Protein AF-A0A1Y5F0R2-F1 (afdb_monomer)

Foldseek 3Di:
DDDDDDDDDDDDPPFDKDKDKDAWDWDKDWDDDPQKTKIKTKTKIWIWIFTQAADPPVCAPVDDPPQAGGGGDTQWGKMKMKIKMKMGGVQKIKIWIKIKMATPNLCPDDDDPVVSCVPGIDMDTDDIDMDGDDDPPPPPD

Secondary structure (DSSP, 8-state):
-PPPPPP----------EEEEPPP-EEEEEEEETTEEEEEEEEEEEEEEE-SS---GGGTTTSS-SS--STT-EEEEEEEEEEEEEEEETTEEEEEEEEEEEEHHHHTS---HHHHHHHHEEEEEEEEEEEE--S------

pLDDT: mean 75.72, std 18.12, range [36.06, 97.81]

Solvent-accessible surface area (backbone atoms only — not comparable to full-atom values): 8394 Å² total; per-residue (Å²): 140,84,85,82,83,82,90,80,79,91,72,89,79,74,82,63,68,54,74,56,68,57,86,49,64,77,47,72,49,75,51,76,58,89,65,38,38,35,37,41,40,34,40,43,38,50,40,44,32,33,34,73,52,61,55,65,74,93,52,66,76,77,66,97,62,82,85,58,55,48,51,62,36,70,68,39,39,30,43,37,39,40,40,38,42,38,41,34,48,78,58,31,38,37,40,41,29,38,40,37,40,41,20,61,51,42,62,77,44,98,52,61,74,81,54,30,46,72,60,16,43,49,78,45,78,79,46,79,49,75,51,71,68,88,76,84,87,76,76,82,124

Nearest PDB structures (foldseek):
  6z91-assembly2_B  TM=3.694E-01  e=8.919E+00  Pseudomonas aeruginosa PAO1

Sequence (141 aa):
MKKPFIKSGVGAALGTALLLSQAGTAQAFSFHHGDIRGSLDTDITYAIAARTEDADHDKMGAHGNRISKDAGDIFSNAIRGSSTLSVEYGDYGMLARGNYFYDHVYDNKDLADQAHDKLARDFSLTDLMVYGYFGDNDQVN

Structure (mmCIF, N/CA/C/O backbone):
data_AF-A0A1Y5F0R2-F1
#
_entry.id   AF-A0A1Y5F0R2-F1
#
loop_
_atom_site.group_PDB
_atom_site.id
_atom_site.type_symbol
_atom_site.label_atom_id
_atom_site.label_alt_id
_atom_site.label_comp_id
_atom_site.label_asym_id
_atom_site.label_entity_id
_atom_site.label_seq_id
_atom_site.pdbx_PDB_ins_code
_atom_site.Cartn_x
_atom_site.Cartn_y
_atom_site.Cartn_z
_atom_site.occupancy
_atom_site.B_iso_or_equiv
_atom_site.auth_seq_id
_atom_site.auth_comp_id
_atom_site.auth_asym_id
_atom_site.auth_atom_id
_atom_site.pdbx_PDB_model_num
ATOM 1 N N . MET A 1 1 ? 31.738 18.132 -40.487 1.00 36.06 1 MET A N 1
ATOM 2 C CA . MET A 1 1 ? 32.470 18.101 -39.200 1.00 36.06 1 MET A CA 1
ATOM 3 C C . MET A 1 1 ? 31.766 17.115 -38.276 1.00 36.06 1 MET A C 1
ATOM 5 O O . MET A 1 1 ? 30.656 17.400 -37.853 1.00 36.06 1 MET A O 1
ATOM 9 N N . LYS A 1 2 ? 32.346 15.932 -38.039 1.00 40.88 2 LYS A N 1
ATOM 10 C CA . LYS A 1 2 ? 31.831 14.932 -37.088 1.00 40.88 2 LYS A CA 1
ATOM 11 C C . LYS A 1 2 ? 32.713 15.006 -35.839 1.00 40.88 2 LYS A C 1
ATOM 13 O O . LYS A 1 2 ? 33.919 14.819 -35.962 1.00 40.88 2 LYS A O 1
ATOM 18 N N . LYS A 1 3 ? 32.152 15.356 -34.679 1.00 41.94 3 LYS A N 1
ATOM 19 C CA . LYS A 1 3 ? 32.888 15.330 -33.404 1.00 41.94 3 LYS A CA 1
ATOM 20 C C . LYS A 1 3 ? 32.844 13.901 -32.839 1.00 41.94 3 LYS A C 1
ATOM 22 O O . LYS A 1 3 ? 31.744 13.356 -32.770 1.00 41.94 3 LYS A O 1
ATOM 27 N N . PRO A 1 4 ? 33.973 13.294 -32.436 1.00 41.88 4 PRO A N 1
ATOM 28 C CA . PRO A 1 4 ? 33.958 12.054 -31.675 1.00 41.88 4 PRO A CA 1
ATOM 29 C C . PRO A 1 4 ? 33.792 12.401 -30.189 1.00 41.88 4 PRO A C 1
ATOM 31 O O . PRO A 1 4 ? 34.561 13.196 -29.650 1.00 41.88 4 PRO A O 1
ATOM 34 N N . PHE A 1 5 ? 32.781 11.841 -29.525 1.00 46.66 5 PHE A N 1
ATOM 35 C CA . PHE A 1 5 ? 32.705 11.889 -28.065 1.00 46.66 5 PHE A CA 1
ATOM 36 C C . PHE A 1 5 ? 33.601 10.791 -27.483 1.00 46.66 5 PHE A C 1
ATOM 38 O O . PHE A 1 5 ? 33.555 9.632 -27.893 1.00 46.66 5 PHE A O 1
ATOM 45 N N . ILE A 1 6 ? 34.479 11.214 -26.580 1.00 45.19 6 ILE A N 1
ATOM 46 C CA . ILE A 1 6 ? 35.544 10.437 -25.949 1.00 45.19 6 ILE A CA 1
ATOM 47 C C . ILE A 1 6 ? 34.927 9.472 -24.926 1.00 45.19 6 ILE A C 1
ATOM 49 O O . ILE A 1 6 ? 34.217 9.906 -24.023 1.00 45.19 6 ILE A O 1
ATOM 53 N N . LYS A 1 7 ? 35.225 8.172 -25.051 1.00 51.62 7 LYS A N 1
ATOM 54 C CA . LYS A 1 7 ? 34.968 7.158 -24.016 1.00 51.62 7 LYS A CA 1
ATOM 55 C C . LYS A 1 7 ? 36.007 7.290 -22.895 1.00 51.62 7 LYS A C 1
ATOM 57 O O . LYS A 1 7 ? 37.202 7.163 -23.139 1.00 51.62 7 LYS A O 1
ATOM 62 N N . SER A 1 8 ? 35.529 7.485 -21.674 1.00 38.09 8 SER A N 1
ATOM 63 C CA . SER A 1 8 ? 36.232 7.321 -20.395 1.00 38.09 8 SER A CA 1
ATOM 64 C C . SER A 1 8 ? 35.126 6.911 -19.422 1.00 38.09 8 SER A C 1
ATOM 66 O O . SER A 1 8 ? 34.135 7.620 -19.335 1.00 38.09 8 SER A O 1
ATOM 68 N N . GLY A 1 9 ? 35.105 5.749 -18.783 1.00 38.72 9 GLY A N 1
ATOM 69 C CA . GLY A 1 9 ? 36.173 5.095 -18.044 1.00 38.72 9 GLY A CA 1
ATOM 70 C C . GLY A 1 9 ? 35.622 4.892 -16.628 1.00 38.72 9 GLY A C 1
ATOM 71 O O . GLY A 1 9 ? 35.393 5.872 -15.938 1.00 38.72 9 GLY A O 1
ATOM 72 N N . VAL A 1 10 ? 35.354 3.632 -16.266 1.00 45.53 10 VAL A N 1
ATOM 73 C CA . VAL A 1 10 ? 35.139 3.091 -14.908 1.00 45.53 10 VAL A CA 1
ATOM 74 C C . VAL A 1 10 ? 34.289 3.956 -13.960 1.00 45.53 10 VAL A C 1
ATOM 76 O O . VAL A 1 10 ? 34.793 4.811 -13.240 1.00 45.53 10 VAL A O 1
ATOM 79 N N . GLY A 1 11 ? 32.999 3.638 -13.871 1.00 37.59 11 GLY A N 1
ATOM 80 C CA . GLY A 1 11 ? 32.119 4.102 -12.802 1.00 37.59 11 GLY A CA 1
ATOM 81 C C . GLY A 1 11 ? 31.063 3.040 -12.539 1.00 37.59 11 GLY A C 1
ATOM 82 O O . GLY A 1 11 ? 30.447 2.543 -13.476 1.00 37.59 11 GLY A O 1
ATOM 83 N N . ALA A 1 12 ? 30.897 2.637 -11.284 1.00 46.56 12 ALA A N 1
ATOM 84 C CA . ALA A 1 12 ? 29.823 1.746 -10.872 1.00 46.56 12 ALA A CA 1
ATOM 85 C C . ALA A 1 12 ? 28.472 2.403 -11.207 1.00 46.56 12 ALA A C 1
ATOM 87 O O . ALA A 1 12 ? 28.058 3.339 -10.526 1.00 46.56 12 ALA A O 1
ATOM 88 N N . ALA A 1 13 ? 27.811 1.948 -12.272 1.00 42.56 13 ALA A N 1
ATOM 89 C CA . ALA A 1 13 ? 26.509 2.459 -12.678 1.00 42.56 13 ALA A CA 1
ATOM 90 C C . ALA A 1 13 ? 25.427 1.876 -11.759 1.00 42.56 13 ALA A C 1
ATOM 92 O O . ALA A 1 13 ? 24.803 0.851 -12.039 1.00 42.56 13 ALA A O 1
ATOM 93 N N . LEU A 1 14 ? 25.240 2.518 -10.607 1.00 47.22 14 LEU A N 1
ATOM 94 C CA . LEU A 1 14 ? 23.956 2.494 -9.925 1.00 47.22 14 LEU A CA 1
ATOM 95 C C . LEU A 1 14 ? 23.008 3.299 -10.813 1.00 47.22 14 LEU A C 1
ATOM 97 O O . LEU A 1 14 ? 22.998 4.522 -10.732 1.00 47.22 14 LEU A O 1
ATOM 101 N N . GLY A 1 15 ? 22.272 2.621 -11.694 1.00 49.50 15 GLY A N 1
ATOM 102 C CA . GLY A 1 15 ? 21.277 3.264 -12.546 1.00 49.50 15 GLY A CA 1
ATOM 103 C C . GLY A 1 15 ? 20.235 3.968 -11.681 1.00 49.50 15 GLY A C 1
ATOM 104 O O . GLY A 1 15 ? 19.329 3.333 -11.142 1.00 49.50 15 GLY A O 1
ATOM 105 N N . THR A 1 16 ? 20.387 5.276 -11.500 1.00 50.88 16 THR A N 1
ATOM 106 C CA . THR A 1 16 ? 19.490 6.095 -10.689 1.00 50.88 16 THR A CA 1
ATOM 107 C C . THR A 1 16 ? 18.237 6.391 -11.504 1.00 50.88 16 THR A C 1
ATOM 109 O O . THR A 1 16 ? 18.275 7.129 -12.490 1.00 50.88 16 THR A O 1
ATOM 112 N N . ALA A 1 17 ? 17.116 5.786 -11.114 1.00 52.06 17 ALA A N 1
ATOM 113 C CA . ALA A 1 17 ? 15.811 6.064 -11.699 1.00 52.06 17 ALA A CA 1
ATOM 114 C C . ALA A 1 17 ? 15.273 7.415 -11.203 1.00 52.06 17 ALA A C 1
ATOM 116 O O . ALA A 1 17 ? 15.326 7.703 -10.006 1.00 52.06 17 ALA A O 1
ATOM 117 N N . LEU A 1 18 ? 14.721 8.223 -12.111 1.00 50.97 18 LEU A N 1
ATOM 118 C CA . LEU A 1 18 ? 13.941 9.404 -11.747 1.00 50.97 18 LEU A CA 1
ATOM 119 C C . LEU A 1 18 ? 12.480 8.984 -11.538 1.00 50.97 18 LEU A C 1
ATOM 121 O O . LEU A 1 18 ? 11.813 8.558 -12.481 1.00 50.97 18 LEU A O 1
ATOM 125 N N . LEU A 1 19 ? 11.994 9.098 -10.300 1.00 55.47 19 LEU A N 1
ATOM 126 C CA . LEU A 1 19 ? 10.586 8.903 -9.956 1.00 55.47 19 LEU A CA 1
ATOM 127 C C . LEU A 1 19 ? 9.878 10.259 -9.975 1.00 55.47 19 LEU A C 1
ATOM 129 O O . LEU A 1 19 ? 10.173 11.126 -9.154 1.00 55.47 19 LEU A O 1
ATOM 133 N N . LEU A 1 20 ? 8.932 10.435 -1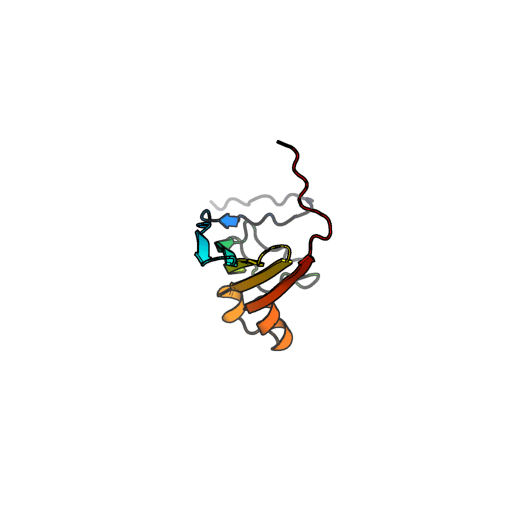0.896 1.00 52.97 20 LEU A N 1
ATOM 134 C CA . LEU A 1 20 ? 7.987 11.550 -10.863 1.00 52.97 20 LEU A CA 1
ATOM 135 C C . LEU A 1 20 ? 6.739 11.067 -10.118 1.00 52.97 20 LEU A C 1
ATOM 137 O O . LEU A 1 20 ? 5.884 10.397 -10.699 1.00 52.97 20 LEU A O 1
ATOM 141 N N . SER A 1 21 ? 6.663 11.353 -8.816 1.00 53.72 21 SER A N 1
ATOM 142 C CA . SER A 1 21 ? 5.468 11.102 -8.009 1.00 53.72 21 SER A CA 1
ATOM 143 C C . SER A 1 21 ? 4.608 12.363 -7.934 1.00 53.72 21 SER A C 1
ATOM 145 O O . SER A 1 21 ? 5.074 13.442 -7.574 1.00 53.72 21 SER A O 1
ATOM 147 N N . GLN A 1 22 ? 3.324 12.223 -8.257 1.00 51.50 22 GLN A N 1
ATOM 148 C CA . GLN A 1 22 ? 2.315 13.200 -7.854 1.00 51.50 22 GLN A CA 1
ATOM 149 C C . GLN A 1 22 ? 1.947 12.869 -6.400 1.00 51.50 22 GLN A C 1
ATOM 151 O O . GLN A 1 22 ? 1.713 11.699 -6.090 1.00 51.50 22 GLN A O 1
ATOM 156 N N . ALA A 1 23 ? 1.944 13.859 -5.503 1.00 52.84 23 ALA A N 1
ATOM 157 C CA . ALA A 1 23 ? 1.567 13.655 -4.103 1.00 52.84 23 ALA A CA 1
ATOM 158 C C . ALA A 1 23 ? 0.175 13.002 -4.025 1.00 52.84 23 ALA A C 1
ATOM 160 O O . ALA A 1 23 ? -0.787 13.526 -4.589 1.00 52.84 23 ALA A O 1
ATOM 161 N N . GLY A 1 24 ? 0.088 11.837 -3.379 1.00 54.06 24 GLY A N 1
ATOM 162 C CA . GLY A 1 24 ? -1.166 11.109 -3.216 1.00 54.06 24 GLY A CA 1
ATOM 163 C C . GLY A 1 24 ? -2.146 11.872 -2.330 1.00 54.06 24 GLY A C 1
ATOM 164 O O . GLY A 1 24 ? -1.751 12.538 -1.373 1.00 54.06 24 GLY A O 1
ATOM 165 N N . THR A 1 25 ? -3.436 11.786 -2.646 1.00 55.84 25 THR A N 1
ATOM 166 C CA . THR A 1 25 ? -4.493 12.258 -1.749 1.00 55.84 25 THR A CA 1
ATOM 167 C C . THR A 1 25 ? -4.695 11.214 -0.657 1.00 55.84 25 THR A C 1
ATOM 169 O O . THR A 1 25 ? -5.232 10.145 -0.943 1.00 55.84 25 THR A O 1
ATOM 172 N N . ALA A 1 26 ? -4.299 11.515 0.579 1.00 63.12 26 ALA A N 1
ATOM 173 C CA . ALA A 1 26 ? -4.763 10.758 1.737 1.00 63.12 26 ALA A CA 1
ATOM 174 C C . ALA A 1 26 ? -6.253 11.085 1.945 1.00 63.12 26 ALA A C 1
ATOM 176 O O . ALA A 1 26 ? -6.624 12.254 2.104 1.00 63.12 26 ALA A O 1
ATOM 177 N N . GLN A 1 27 ? -7.127 10.085 1.852 1.00 67.75 27 GLN A N 1
ATOM 178 C CA . GLN A 1 27 ? -8.552 10.215 2.164 1.00 67.75 27 GLN A CA 1
ATOM 179 C C . GLN A 1 27 ? -8.851 9.353 3.384 1.00 67.75 27 GLN A C 1
ATOM 181 O O . GLN A 1 27 ? -8.713 8.132 3.333 1.00 67.75 27 GLN A O 1
ATOM 186 N N . ALA A 1 28 ? -9.254 10.004 4.470 1.00 77.81 28 ALA A N 1
ATOM 187 C CA . ALA A 1 28 ? -9.678 9.349 5.696 1.00 77.81 28 ALA A CA 1
ATOM 188 C C . ALA A 1 28 ? -11.192 9.515 5.843 1.00 77.81 28 ALA A C 1
ATOM 190 O O . ALA A 1 28 ? -11.705 10.636 5.868 1.00 77.81 28 ALA A O 1
ATOM 191 N N . PHE A 1 29 ? -11.909 8.401 5.922 1.00 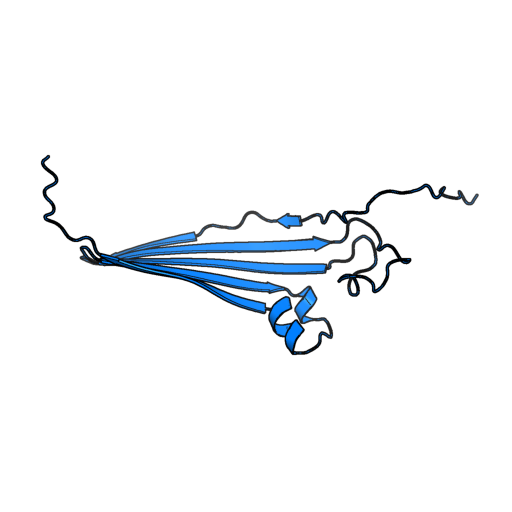85.75 29 PHE A N 1
ATOM 192 C CA . PHE A 1 29 ? -13.330 8.375 6.243 1.00 85.75 29 PHE A CA 1
ATOM 193 C C . PHE A 1 29 ? -13.501 7.855 7.665 1.00 85.75 29 PHE A C 1
ATOM 195 O O . PHE A 1 29 ? -13.166 6.706 7.935 1.00 85.75 29 PHE A O 1
ATOM 202 N N . SER A 1 30 ? -14.028 8.679 8.567 1.00 88.31 30 SER A N 1
ATOM 203 C CA . SER A 1 30 ? -14.374 8.266 9.926 1.00 88.31 30 SER A CA 1
ATOM 204 C C . SER A 1 30 ? -15.880 8.083 10.073 1.00 88.31 30 SER A C 1
ATOM 206 O O . SER A 1 30 ? -16.679 8.851 9.532 1.00 88.31 30 SER A O 1
ATOM 208 N N . PHE A 1 31 ? -16.282 7.058 10.820 1.00 90.19 31 PHE A N 1
ATOM 209 C CA . PHE A 1 31 ? -17.681 6.811 11.144 1.00 90.19 31 PHE A CA 1
ATOM 210 C C . PHE A 1 31 ? -17.849 6.478 12.621 1.00 90.19 31 PHE A C 1
ATOM 212 O O . PHE A 1 31 ? -17.011 5.832 13.248 1.00 90.19 31 PHE A O 1
ATOM 219 N N . HIS A 1 32 ? -18.971 6.936 13.166 1.00 91.00 32 HIS A N 1
ATOM 220 C CA . HIS A 1 32 ? -19.344 6.735 14.557 1.00 91.00 32 HIS A CA 1
ATOM 221 C C . HIS A 1 32 ? -20.829 6.382 14.612 1.00 91.00 32 HIS A C 1
ATOM 223 O O . HIS A 1 32 ? -21.672 7.162 14.164 1.00 91.00 32 HIS A O 1
ATOM 229 N N . HIS A 1 33 ? -21.150 5.203 15.139 1.00 86.69 33 HIS A N 1
ATOM 230 C CA . HIS A 1 33 ? -22.525 4.752 15.324 1.00 86.69 33 HIS A CA 1
ATOM 231 C C . HIS A 1 33 ? -22.663 4.013 16.657 1.00 86.69 33 HIS A C 1
ATOM 233 O O . HIS A 1 33 ? -22.257 2.858 16.783 1.00 86.69 33 HIS A O 1
ATOM 239 N N . GLY A 1 34 ? -23.241 4.693 17.652 1.00 87.94 34 GLY A N 1
ATOM 240 C CA . GLY A 1 34 ? -23.316 4.182 19.020 1.00 87.94 34 GLY A CA 1
ATOM 241 C C . GLY A 1 34 ? -21.917 3.927 19.577 1.00 87.94 34 GLY A C 1
ATOM 242 O O . GLY A 1 34 ? -21.079 4.829 19.586 1.00 87.94 34 GLY A O 1
ATOM 243 N N . ASP A 1 35 ? -21.669 2.683 19.973 1.00 88.50 35 ASP A N 1
ATOM 244 C CA . ASP A 1 35 ? -20.391 2.243 20.537 1.00 88.50 35 ASP A CA 1
ATOM 245 C C . ASP A 1 35 ? -19.359 1.847 19.471 1.00 88.50 35 ASP A C 1
ATOM 247 O O . ASP A 1 35 ? -18.204 1.592 19.805 1.00 88.50 35 ASP A O 1
ATOM 251 N N . ILE A 1 36 ? -19.755 1.808 18.192 1.00 91.44 36 ILE A N 1
ATOM 252 C CA . ILE A 1 36 ? -18.851 1.504 17.082 1.00 91.44 36 ILE A CA 1
ATOM 253 C C . ILE A 1 36 ? -18.196 2.794 16.597 1.00 91.44 36 ILE A C 1
ATOM 255 O O . ILE A 1 36 ? -18.874 3.748 16.194 1.00 91.44 36 ILE A O 1
ATOM 259 N N . ARG A 1 37 ? -16.866 2.796 16.573 1.00 94.19 37 ARG A N 1
ATOM 260 C CA . ARG A 1 37 ? -16.039 3.826 15.940 1.00 94.19 37 ARG A CA 1
ATOM 261 C C . ARG A 1 37 ? -15.165 3.163 14.894 1.00 94.19 37 ARG A C 1
ATOM 263 O O . ARG A 1 37 ? -14.737 2.034 15.084 1.00 94.19 37 ARG A O 1
ATOM 270 N N . GLY A 1 38 ? -14.885 3.839 13.795 1.00 94.19 38 GLY A N 1
ATOM 271 C CA . GLY A 1 38 ? -13.939 3.303 12.831 1.00 94.19 38 GLY A CA 1
ATOM 272 C C . GLY A 1 38 ? -13.419 4.346 11.871 1.00 94.19 38 GLY A C 1
ATOM 273 O O . GLY A 1 38 ? -14.005 5.421 11.711 1.00 94.19 38 GLY A O 1
ATOM 274 N N . SER A 1 39 ? -12.311 4.002 11.228 1.00 95.06 39 SER A N 1
ATOM 275 C CA . SER A 1 39 ? -11.718 4.783 10.153 1.00 95.06 39 SER A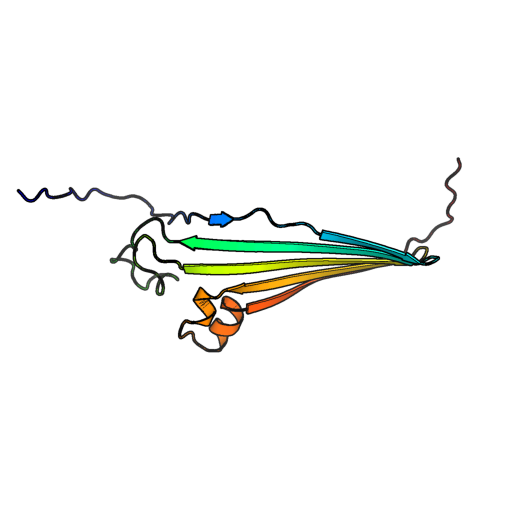 CA 1
ATOM 276 C C . SER A 1 39 ? -11.359 3.892 8.972 1.00 95.06 39 SER A C 1
ATOM 278 O O . SER A 1 39 ? -10.942 2.746 9.136 1.00 95.06 39 SER A O 1
ATOM 280 N N . LEU A 1 40 ? -11.528 4.430 7.770 1.00 94.12 40 LEU A N 1
ATOM 281 C CA . LEU A 1 40 ? -10.927 3.907 6.556 1.00 94.12 40 LEU A CA 1
ATOM 282 C C . LEU A 1 40 ? -9.978 4.968 6.015 1.00 94.12 40 LEU A C 1
ATOM 284 O O . L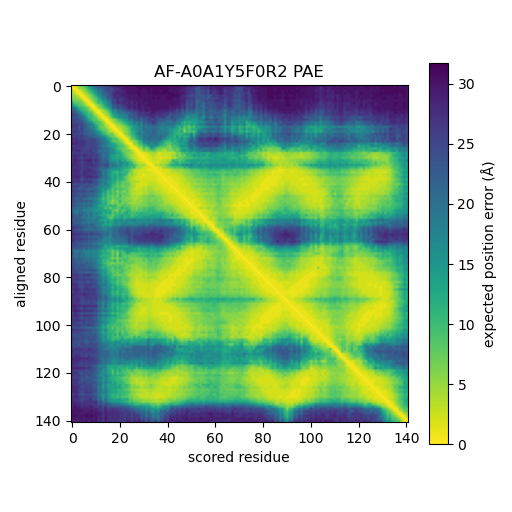EU A 1 40 ? -10.412 5.984 5.472 1.00 94.12 40 LEU A O 1
ATOM 288 N N . ASP A 1 41 ? -8.691 4.707 6.161 1.00 92.06 41 ASP A N 1
ATOM 289 C CA . ASP A 1 41 ? -7.609 5.555 5.686 1.00 92.06 41 ASP A CA 1
ATOM 290 C C . ASP A 1 41 ? -7.078 4.954 4.389 1.00 92.06 41 ASP A C 1
ATOM 292 O O . ASP A 1 41 ? -6.679 3.790 4.365 1.00 92.06 41 ASP A O 1
ATOM 296 N N . THR A 1 42 ? -7.134 5.702 3.289 1.00 92.12 42 THR A N 1
ATOM 297 C CA . THR A 1 42 ? -6.659 5.238 1.981 1.00 92.12 42 THR A CA 1
ATOM 298 C C . THR A 1 42 ? -5.708 6.239 1.349 1.00 92.12 42 THR A C 1
ATOM 300 O O . THR A 1 42 ? -6.024 7.422 1.217 1.00 92.12 42 THR A O 1
ATOM 303 N N . ASP A 1 43 ? -4.578 5.717 0.887 1.00 90.88 43 ASP A N 1
ATOM 304 C CA . ASP A 1 43 ? -3.558 6.431 0.135 1.00 90.88 43 ASP A CA 1
ATOM 305 C C . ASP A 1 43 ? -3.480 5.856 -1.275 1.00 90.88 43 ASP A C 1
ATOM 307 O O . ASP A 1 43 ? -3.337 4.646 -1.451 1.00 90.88 43 ASP A O 1
ATOM 311 N N . ILE A 1 44 ? -3.537 6.720 -2.289 1.00 89.75 44 ILE A N 1
ATOM 312 C CA . ILE A 1 44 ? -3.382 6.335 -3.697 1.00 89.75 44 ILE A CA 1
ATOM 313 C C . ILE A 1 44 ? -2.219 7.118 -4.289 1.00 89.75 44 ILE A C 1
ATOM 315 O O . ILE A 1 44 ? -2.158 8.341 -4.182 1.00 89.75 44 ILE A O 1
ATOM 319 N N . THR A 1 45 ? -1.302 6.410 -4.941 1.00 88.06 45 THR A N 1
ATOM 320 C CA . THR A 1 45 ? -0.122 6.981 -5.591 1.00 88.06 45 THR A CA 1
ATOM 321 C C . THR A 1 45 ? -0.087 6.563 -7.051 1.00 88.06 45 THR A C 1
ATOM 323 O O . THR A 1 45 ? -0.179 5.380 -7.365 1.00 88.06 45 THR A O 1
ATOM 326 N N . TYR A 1 46 ? 0.109 7.528 -7.943 1.00 88.31 46 TYR A N 1
ATOM 327 C CA . TYR A 1 46 ? 0.398 7.283 -9.352 1.00 88.31 46 TYR A CA 1
ATOM 328 C C . TYR A 1 46 ? 1.819 7.755 -9.658 1.00 88.31 46 TYR A C 1
ATOM 330 O O . TYR A 1 46 ? 2.185 8.886 -9.322 1.00 88.31 46 TYR A O 1
ATOM 338 N N . ALA A 1 47 ? 2.625 6.882 -10.261 1.00 86.12 47 ALA A N 1
ATOM 339 C CA . ALA A 1 47 ? 4.032 7.145 -10.528 1.00 86.12 47 ALA A CA 1
ATOM 340 C C . ALA A 1 47 ? 4.466 6.585 -11.885 1.00 86.12 47 ALA A C 1
ATOM 342 O O . ALA A 1 47 ? 4.125 5.460 -12.257 1.00 86.12 47 ALA A O 1
ATOM 343 N N . ILE A 1 48 ? 5.286 7.369 -12.582 1.00 86.75 48 ILE A N 1
ATOM 344 C CA . ILE A 1 48 ? 5.953 6.971 -13.822 1.00 86.75 48 ILE A CA 1
ATOM 345 C C . ILE A 1 48 ? 7.458 6.943 -13.556 1.00 86.75 48 ILE A C 1
ATOM 347 O O . ILE A 1 48 ? 8.004 7.877 -12.959 1.00 86.75 48 ILE A O 1
ATOM 351 N N . ALA A 1 49 ? 8.123 5.881 -14.010 1.00 86.19 49 ALA A N 1
ATOM 352 C CA . ALA A 1 49 ? 9.570 5.733 -13.923 1.00 86.19 49 ALA A CA 1
ATOM 353 C C . ALA A 1 49 ? 10.180 5.497 -15.310 1.00 86.19 49 ALA A C 1
ATOM 355 O O . ALA A 1 49 ? 9.743 4.619 -16.061 1.00 86.19 49 ALA A O 1
ATOM 356 N N . ALA A 1 50 ? 11.221 6.270 -15.618 1.00 86.06 50 ALA A N 1
ATOM 357 C CA . ALA A 1 50 ? 11.967 6.193 -16.869 1.00 86.06 50 ALA A CA 1
ATOM 358 C C . ALA A 1 50 ? 13.470 6.040 -16.608 1.00 86.06 50 ALA A C 1
ATOM 360 O O . ALA A 1 50 ? 13.979 6.444 -15.556 1.00 86.06 50 ALA A O 1
ATOM 361 N N . ARG A 1 51 ? 14.190 5.435 -17.557 1.00 83.62 51 ARG A N 1
ATOM 362 C CA . ARG A 1 51 ? 15.646 5.285 -17.458 1.00 83.62 51 ARG A CA 1
ATOM 363 C C . ARG A 1 51 ? 16.353 6.620 -17.678 1.00 83.62 51 ARG A C 1
ATOM 365 O O . ARG A 1 51 ? 16.058 7.329 -18.631 1.00 83.62 51 ARG A O 1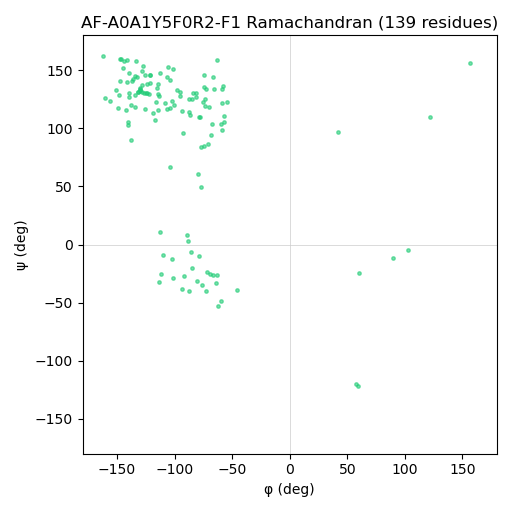
ATOM 372 N N . THR A 1 52 ? 17.320 6.937 -16.824 1.00 83.06 52 THR A N 1
ATOM 373 C CA . THR A 1 52 ? 18.129 8.166 -16.940 1.00 83.06 52 THR A CA 1
ATOM 374 C C . THR A 1 52 ? 19.324 7.990 -17.886 1.00 83.06 52 THR A C 1
ATOM 376 O O . THR A 1 52 ? 19.856 8.967 -18.402 1.00 83.06 52 THR A O 1
ATOM 379 N N . GLU A 1 53 ? 19.737 6.747 -18.133 1.00 80.62 53 GLU A N 1
ATOM 380 C CA . GLU A 1 53 ? 20.894 6.389 -18.954 1.00 80.62 53 GLU A CA 1
ATOM 381 C C . GLU A 1 53 ? 20.663 5.067 -19.696 1.00 80.62 53 GLU A C 1
ATOM 383 O O . GLU A 1 53 ? 19.831 4.246 -19.285 1.00 80.62 53 GLU A O 1
ATOM 388 N N . ASP A 1 54 ? 21.431 4.863 -20.768 1.00 81.50 54 ASP A N 1
ATOM 389 C CA . ASP A 1 54 ? 21.436 3.626 -21.544 1.00 81.50 54 ASP A CA 1
ATOM 390 C C . ASP A 1 54 ? 21.911 2.445 -20.689 1.00 81.50 54 ASP A C 1
ATOM 392 O O . ASP A 1 54 ? 22.540 2.576 -19.636 1.00 81.50 54 ASP A O 1
ATOM 396 N N . ALA A 1 55 ? 21.561 1.235 -21.100 1.00 77.81 55 ALA A N 1
ATOM 397 C CA . ALA A 1 55 ? 22.041 0.040 -20.441 1.00 77.81 55 ALA A CA 1
ATOM 398 C C . ALA A 1 55 ? 23.505 -0.230 -20.787 1.00 77.81 55 ALA A C 1
ATOM 400 O O . ALA A 1 55 ? 23.930 -0.057 -21.927 1.00 77.81 55 ALA A O 1
ATOM 401 N N . ASP A 1 56 ? 24.253 -0.776 -19.830 1.00 77.81 56 ASP A N 1
ATOM 402 C CA . ASP A 1 56 ? 25.570 -1.326 -20.130 1.00 77.81 56 ASP A CA 1
ATOM 403 C C . ASP A 1 56 ? 25.426 -2.573 -21.021 1.00 77.81 56 ASP A C 1
ATOM 405 O O . ASP A 1 56 ? 25.029 -3.657 -20.573 1.00 77.81 56 ASP A O 1
ATOM 409 N N . HIS A 1 57 ? 25.724 -2.396 -22.310 1.00 74.00 57 HIS A N 1
ATOM 410 C CA . HIS A 1 57 ? 25.585 -3.426 -23.333 1.00 74.00 57 HIS A CA 1
ATOM 411 C C . HIS A 1 57 ? 26.501 -4.637 -23.095 1.00 74.00 57 HIS A C 1
ATOM 413 O O . HIS A 1 57 ? 26.134 -5.753 -23.469 1.00 74.00 57 HIS A O 1
ATOM 419 N N . ASP A 1 58 ? 27.629 -4.451 -22.402 1.00 74.88 58 ASP A N 1
ATOM 420 C CA . ASP A 1 58 ? 28.582 -5.523 -22.085 1.00 74.88 58 ASP A CA 1
ATOM 421 C C . ASP A 1 58 ? 28.102 -6.393 -20.902 1.00 74.88 58 ASP A C 1
ATOM 423 O O . ASP A 1 58 ? 28.647 -7.466 -20.631 1.00 74.88 58 ASP A O 1
ATOM 427 N N . LYS A 1 59 ? 27.044 -5.958 -20.203 1.00 67.75 59 LYS A N 1
ATOM 428 C CA . LYS A 1 59 ? 26.397 -6.656 -19.077 1.00 67.75 59 LYS A CA 1
ATOM 429 C C . LYS A 1 59 ? 24.976 -7.132 -19.403 1.00 67.75 59 LYS A C 1
ATOM 431 O O . LYS A 1 59 ? 24.249 -7.578 -18.508 1.00 67.75 59 LYS A O 1
ATOM 436 N N . MET A 1 60 ? 24.574 -7.070 -20.673 1.00 62.00 60 MET A N 1
ATOM 437 C CA . MET A 1 60 ? 23.260 -7.517 -21.142 1.00 62.00 60 MET A CA 1
ATOM 438 C C . MET A 1 60 ? 23.020 -8.988 -20.789 1.00 62.00 60 MET A C 1
ATOM 440 O O . MET A 1 60 ? 23.637 -9.888 -21.347 1.00 62.00 60 MET A O 1
ATOM 444 N N . GLY A 1 61 ? 22.095 -9.232 -19.858 1.00 58.69 61 GLY A N 1
ATOM 445 C CA . GLY A 1 61 ? 21.689 -10.577 -19.440 1.00 58.69 61 GLY A CA 1
ATOM 446 C C . GLY A 1 61 ? 22.263 -11.062 -18.108 1.00 58.69 61 GLY A C 1
ATOM 447 O O . GLY A 1 61 ? 21.826 -12.114 -17.647 1.00 58.69 61 GLY A O 1
ATOM 448 N N . ALA A 1 62 ? 23.159 -10.306 -17.459 1.00 58.66 62 ALA A N 1
ATOM 449 C CA . ALA A 1 62 ? 23.720 -10.709 -16.168 1.00 58.66 62 ALA A CA 1
ATOM 450 C C . ALA A 1 62 ? 22.714 -10.574 -15.011 1.00 58.66 62 ALA A C 1
ATOM 452 O O . ALA A 1 62 ? 22.627 -11.483 -14.199 1.00 58.66 62 ALA A O 1
ATOM 453 N N . HIS A 1 63 ? 21.895 -9.519 -14.950 1.00 54.75 63 HIS A N 1
ATOM 454 C CA . HIS A 1 63 ? 20.903 -9.340 -13.880 1.00 54.75 63 HIS A CA 1
ATOM 455 C C . HIS A 1 63 ? 19.751 -8.443 -14.335 1.00 54.75 63 HIS A C 1
ATOM 457 O O . HIS A 1 63 ? 20.014 -7.314 -14.731 1.00 54.75 63 HIS A O 1
ATOM 463 N N . GLY A 1 64 ? 18.505 -8.934 -14.253 1.00 54.59 64 GLY A N 1
ATOM 464 C CA . GLY A 1 64 ? 17.242 -8.166 -14.169 1.00 54.59 64 GLY A CA 1
ATOM 465 C C . GLY A 1 64 ? 16.852 -7.204 -15.306 1.00 54.59 64 GLY A C 1
ATOM 466 O O . GLY A 1 64 ? 15.671 -6.951 -15.509 1.00 54.59 64 GLY A O 1
ATOM 467 N N . ASN A 1 65 ? 17.799 -6.692 -16.087 1.00 53.69 65 ASN A N 1
ATOM 468 C CA . ASN A 1 65 ? 17.615 -5.568 -16.992 1.00 53.69 65 ASN A CA 1
ATOM 469 C C . ASN A 1 65 ? 17.515 -6.037 -18.447 1.00 53.69 65 ASN A C 1
ATOM 471 O O . ASN A 1 65 ? 18.420 -5.833 -19.255 1.00 53.69 65 ASN A O 1
ATOM 475 N N . ARG A 1 66 ? 16.443 -6.767 -18.770 1.00 60.19 66 ARG A N 1
ATOM 476 C CA . ARG A 1 66 ? 16.228 -7.304 -20.131 1.00 60.19 66 ARG A CA 1
ATOM 477 C C . ARG A 1 66 ? 15.205 -6.513 -20.940 1.00 60.19 66 ARG A C 1
ATOM 479 O O . ARG A 1 66 ? 15.107 -6.725 -22.144 1.00 60.19 66 ARG A O 1
ATOM 486 N N . ILE A 1 67 ? 14.459 -5.627 -20.283 1.00 64.94 67 ILE A N 1
ATOM 487 C CA . ILE A 1 67 ? 13.169 -5.155 -20.788 1.00 64.94 67 ILE A CA 1
ATOM 488 C C . ILE A 1 67 ? 13.183 -3.671 -21.205 1.00 64.94 67 ILE A C 1
ATOM 490 O O . ILE A 1 67 ? 12.406 -3.290 -22.073 1.00 64.94 67 ILE A O 1
ATOM 494 N N . SER A 1 68 ? 14.072 -2.850 -20.638 1.00 72.75 68 SER A N 1
ATOM 495 C CA . SER A 1 68 ? 14.234 -1.427 -20.985 1.00 72.75 68 SER A CA 1
ATOM 496 C C . SER A 1 68 ? 15.722 -1.120 -21.134 1.00 72.75 68 SER A C 1
ATOM 498 O O . SER A 1 68 ? 16.498 -1.322 -20.196 1.00 72.75 68 SER A O 1
ATOM 500 N N . LYS A 1 69 ? 16.152 -0.695 -22.320 1.00 75.94 69 LYS A N 1
ATOM 501 C CA . LYS A 1 69 ? 17.575 -0.660 -22.693 1.00 75.94 69 LYS A CA 1
ATOM 502 C C . LYS A 1 69 ? 18.098 0.750 -22.873 1.00 75.94 69 LYS A C 1
ATOM 504 O O . LYS A 1 69 ? 19.237 0.986 -22.482 1.00 75.94 69 LYS A O 1
ATOM 509 N N . ASP A 1 70 ? 17.265 1.665 -23.331 1.00 81.88 70 ASP A N 1
ATOM 510 C CA . ASP A 1 70 ? 17.715 2.982 -23.754 1.00 81.88 70 ASP A CA 1
ATOM 511 C C . ASP A 1 70 ? 17.319 4.042 -22.714 1.00 81.88 70 ASP A C 1
ATOM 513 O O . ASP A 1 70 ? 16.361 3.880 -21.946 1.00 81.88 70 ASP A O 1
ATOM 517 N N . ALA A 1 71 ? 18.085 5.131 -22.647 1.00 83.50 71 ALA A N 1
ATOM 518 C CA . ALA A 1 71 ? 17.743 6.294 -21.844 1.00 83.50 71 ALA A CA 1
ATOM 519 C C . ALA A 1 71 ? 16.388 6.859 -22.302 1.00 83.50 71 ALA A C 1
ATOM 521 O O . ALA A 1 71 ? 16.132 7.037 -23.491 1.00 83.50 71 ALA A O 1
ATOM 522 N N . GLY A 1 72 ? 15.516 7.164 -21.345 1.00 82.31 72 GLY A N 1
ATOM 523 C CA . GLY A 1 72 ? 14.148 7.612 -21.589 1.00 82.31 72 GLY A CA 1
ATOM 524 C C . GLY A 1 72 ? 13.115 6.487 -21.676 1.00 82.31 72 GLY A C 1
ATOM 525 O O . GLY A 1 72 ? 11.923 6.784 -21.588 1.00 82.31 72 GLY A O 1
ATOM 526 N N . ASP A 1 73 ? 13.525 5.216 -21.764 1.00 83.62 73 ASP A N 1
ATOM 527 C CA . ASP A 1 73 ? 12.583 4.095 -21.742 1.00 83.62 73 ASP A CA 1
ATOM 528 C C . ASP A 1 73 ? 11.767 4.107 -20.445 1.00 83.62 73 ASP A C 1
ATOM 530 O O . ASP A 1 73 ? 12.319 4.006 -19.341 1.00 83.62 73 ASP A O 1
ATOM 534 N N . ILE A 1 74 ? 10.441 4.181 -20.577 1.00 82.62 74 ILE A N 1
ATOM 535 C CA . ILE A 1 74 ? 9.523 4.016 -19.450 1.00 82.62 74 ILE A CA 1
ATOM 536 C C . ILE A 1 74 ? 9.502 2.534 -19.081 1.00 82.62 74 ILE A C 1
ATOM 538 O O . ILE A 1 74 ? 9.135 1.675 -19.887 1.00 82.62 74 ILE A O 1
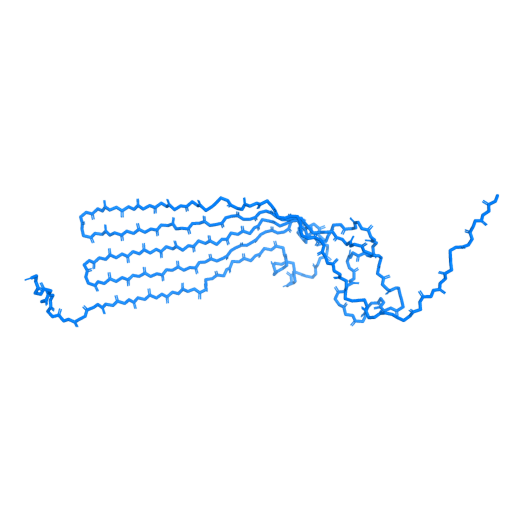ATOM 542 N N . PHE A 1 75 ? 9.902 2.233 -17.850 1.00 82.19 75 PHE A N 1
ATOM 543 C CA . PHE A 1 75 ? 9.956 0.863 -17.340 1.00 82.19 75 PHE A CA 1
ATOM 544 C C . PHE A 1 75 ? 8.901 0.580 -16.266 1.00 82.19 75 PHE A C 1
ATOM 546 O O 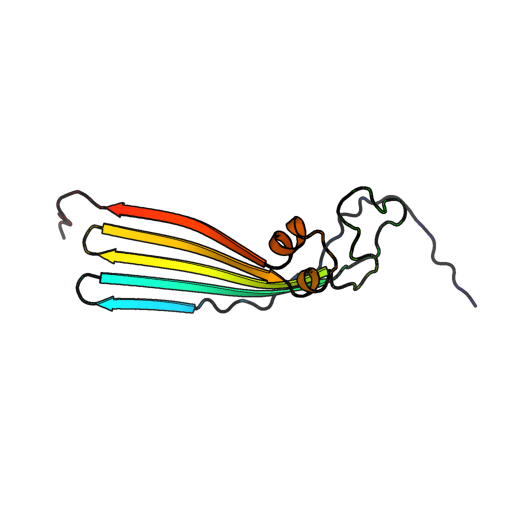. PHE A 1 75 ? 8.725 -0.576 -15.896 1.00 82.19 75 PHE A O 1
ATOM 553 N N . SER A 1 76 ? 8.198 1.607 -15.780 1.00 84.12 76 SER A N 1
ATOM 554 C CA . SER A 1 76 ? 7.074 1.477 -14.851 1.00 84.12 76 SER A CA 1
ATOM 555 C C . SER A 1 76 ? 6.093 2.626 -15.061 1.00 84.12 76 SER A C 1
ATOM 557 O O . SER A 1 76 ? 6.497 3.788 -15.160 1.00 84.12 76 SER A O 1
ATOM 559 N N . ASN A 1 77 ? 4.807 2.299 -15.137 1.00 88.75 77 ASN A N 1
ATOM 560 C CA . ASN A 1 77 ? 3.711 3.256 -15.078 1.00 88.75 77 ASN A CA 1
ATOM 561 C C . ASN A 1 77 ? 2.626 2.656 -14.187 1.00 88.75 77 ASN A C 1
ATOM 563 O O . ASN A 1 77 ? 1.773 1.897 -14.656 1.00 88.75 77 ASN A O 1
ATOM 567 N N . ALA A 1 78 ? 2.715 2.951 -12.892 1.00 89.38 78 ALA A N 1
ATOM 568 C CA . ALA A 1 78 ? 1.976 2.234 -11.873 1.00 89.38 78 ALA A CA 1
ATOM 569 C C . ALA A 1 78 ? 1.057 3.137 -11.058 1.00 89.38 78 ALA A C 1
ATOM 571 O O . ALA A 1 78 ? 1.448 4.214 -10.602 1.00 89.38 78 ALA A O 1
ATOM 572 N N . ILE A 1 79 ? -0.138 2.618 -10.787 1.00 90.62 79 ILE A N 1
ATOM 573 C CA . ILE A 1 79 ? -0.982 3.058 -9.685 1.00 90.62 79 ILE A CA 1
ATOM 574 C C . ILE A 1 79 ? -0.796 2.095 -8.511 1.00 90.62 79 ILE A C 1
ATOM 576 O O . ILE A 1 79 ? -0.794 0.876 -8.674 1.00 90.62 79 ILE A O 1
ATOM 580 N N . ARG A 1 80 ? -0.601 2.641 -7.318 1.00 92.38 80 ARG A N 1
ATOM 581 C CA . ARG A 1 80 ? -0.449 1.910 -6.059 1.00 92.38 80 ARG A CA 1
ATOM 582 C C . ARG A 1 80 ? -1.466 2.450 -5.072 1.00 92.38 80 ARG A C 1
ATOM 584 O O . ARG A 1 80 ? -1.749 3.647 -5.086 1.00 92.38 80 ARG A O 1
ATOM 591 N N . GLY A 1 81 ? -1.977 1.589 -4.212 1.00 92.12 81 GLY A N 1
ATOM 592 C CA . GLY A 1 81 ? -2.865 1.973 -3.137 1.00 92.12 81 GLY A CA 1
ATOM 593 C C . GLY A 1 81 ? -2.560 1.217 -1.855 1.00 92.12 81 GLY A C 1
ATOM 594 O O . GLY A 1 81 ? -2.120 0.068 -1.883 1.00 92.12 81 GLY A O 1
ATOM 595 N N . SER A 1 82 ? -2.793 1.889 -0.738 1.00 94.06 82 SER A N 1
ATOM 596 C CA . SER A 1 82 ? -2.750 1.328 0.608 1.00 94.06 82 SER A CA 1
ATOM 597 C C . SER A 1 82 ? -4.029 1.734 1.317 1.00 94.06 82 SER A C 1
ATOM 599 O O . SER A 1 82 ? -4.418 2.899 1.254 1.00 94.06 82 SER A O 1
ATOM 601 N N . SER A 1 83 ? -4.687 0.787 1.977 1.00 94.94 83 SER A N 1
ATOM 602 C CA . SER A 1 83 ? -5.892 1.048 2.758 1.00 94.94 83 SER A CA 1
ATOM 603 C C . SER A 1 83 ? -5.772 0.411 4.136 1.00 94.94 83 SER A C 1
ATOM 605 O O . SER A 1 83 ? -5.438 -0.768 4.254 1.00 94.94 83 SER A O 1
ATOM 607 N N . THR A 1 84 ? -6.074 1.186 5.175 1.00 96.25 84 THR A N 1
ATOM 608 C CA . THR A 1 84 ? -6.177 0.727 6.563 1.00 96.25 84 THR A CA 1
ATOM 609 C C . THR A 1 84 ? -7.612 0.903 7.038 1.00 96.25 84 THR A C 1
ATOM 611 O O . THR A 1 84 ? -8.138 2.010 7.015 1.00 96.25 84 THR A O 1
ATOM 614 N N . LEU A 1 85 ? -8.235 -0.188 7.474 1.00 95.88 85 LEU A N 1
ATOM 615 C CA . LEU A 1 85 ? -9.516 -0.186 8.168 1.00 95.88 85 LEU A CA 1
ATOM 616 C C . LEU A 1 85 ? -9.262 -0.384 9.663 1.00 95.88 85 LEU A C 1
ATOM 618 O O . LEU A 1 85 ? -8.668 -1.390 10.056 1.00 95.88 85 LEU A O 1
ATOM 622 N N . SER A 1 86 ? -9.744 0.545 10.480 1.00 95.88 86 SER A N 1
ATOM 623 C CA . SER A 1 86 ? -9.811 0.413 11.933 1.00 95.88 86 SER A CA 1
ATOM 624 C C . SER A 1 86 ? -11.271 0.372 12.381 1.00 95.88 86 SER A C 1
ATOM 626 O O . SER A 1 86 ? -12.116 1.097 11.851 1.00 95.88 86 SER A O 1
ATOM 628 N N . VAL A 1 87 ? -11.583 -0.506 13.331 1.00 95.94 87 VAL A N 1
ATOM 629 C CA . VAL A 1 87 ? -12.904 -0.594 13.959 1.00 95.94 87 VAL A CA 1
ATOM 630 C C . VAL A 1 87 ? -12.714 -0.834 15.446 1.00 95.94 87 VAL A C 1
ATOM 632 O O . VAL A 1 87 ? -11.997 -1.745 15.841 1.00 95.94 87 VAL A O 1
ATOM 635 N N . GLU A 1 88 ? -13.396 -0.050 16.263 1.00 95.19 88 GLU A N 1
ATOM 636 C CA . GLU A 1 88 ? -13.416 -0.143 17.715 1.00 95.19 88 GLU A CA 1
ATOM 637 C C . GLU A 1 88 ? -14.861 -0.301 18.188 1.00 95.19 88 GLU A C 1
ATOM 639 O O . GLU A 1 88 ? -15.772 0.347 17.667 1.00 95.19 88 GLU A O 1
ATOM 644 N N . TYR A 1 89 ? -15.067 -1.175 19.169 1.00 93.69 89 TYR A N 1
ATOM 645 C CA . TYR A 1 89 ? -16.344 -1.412 19.829 1.00 93.69 89 TYR A CA 1
ATOM 646 C C . TYR A 1 89 ? -16.117 -1.614 21.329 1.00 93.69 89 TYR A C 1
ATOM 648 O O . TYR A 1 89 ? -15.642 -2.670 21.761 1.00 93.69 89 TYR A O 1
ATOM 656 N N . GLY A 1 90 ? -16.460 -0.598 22.125 1.00 90.19 90 GLY A N 1
ATOM 657 C CA . GLY A 1 90 ? -16.191 -0.588 23.566 1.00 90.19 90 GLY A CA 1
ATOM 658 C C . GLY A 1 90 ? -14.698 -0.762 23.857 1.00 90.19 90 GLY A C 1
ATOM 659 O O . GLY A 1 90 ? -13.883 0.030 23.390 1.00 90.19 90 GLY A O 1
ATOM 660 N N . ASP A 1 91 ? -14.350 -1.825 24.583 1.00 91.56 91 ASP A N 1
ATOM 661 C CA . ASP A 1 91 ? -12.968 -2.141 24.964 1.00 91.56 91 ASP A CA 1
ATOM 662 C C . ASP A 1 91 ? -12.215 -2.989 23.927 1.00 91.56 91 ASP A C 1
ATOM 664 O O . ASP A 1 91 ? -11.070 -3.369 24.160 1.00 91.56 91 ASP A O 1
ATOM 668 N N . TYR A 1 92 ? -12.837 -3.306 22.788 1.00 94.19 92 TYR A N 1
ATOM 669 C CA . TYR A 1 92 ? -12.255 -4.146 21.742 1.00 94.19 92 TYR A CA 1
ATOM 670 C C . TYR A 1 92 ? -11.982 -3.350 20.472 1.00 94.19 92 TYR A C 1
ATOM 672 O O . TYR A 1 92 ? -12.741 -2.455 20.106 1.00 94.19 92 TYR A O 1
ATOM 680 N N . GLY A 1 93 ? -10.934 -3.734 19.752 1.00 95.75 93 GLY A N 1
ATOM 681 C CA . GLY A 1 93 ? -10.594 -3.137 18.470 1.00 95.75 93 GLY A CA 1
ATOM 682 C C . GLY A 1 93 ? -10.038 -4.138 17.468 1.00 95.75 93 GLY A C 1
ATOM 683 O O . GLY A 1 93 ? -9.542 -5.212 17.817 1.00 95.75 93 GLY A O 1
ATOM 684 N N . MET A 1 94 ? -10.138 -3.771 16.196 1.00 97.06 94 MET A N 1
ATOM 685 C CA . MET A 1 94 ? -9.604 -4.499 15.056 1.00 97.06 94 MET A CA 1
ATOM 686 C C . MET A 1 94 ? -8.946 -3.526 14.081 1.00 97.06 94 MET A C 1
ATOM 688 O O . MET A 1 94 ? -9.475 -2.449 13.805 1.00 97.06 94 MET A O 1
ATOM 692 N N . LEU A 1 95 ? -7.820 -3.945 13.510 1.00 97.00 95 LEU A N 1
ATOM 693 C CA . LEU A 1 95 ? -7.144 -3.246 12.426 1.00 97.00 95 LEU A CA 1
ATOM 694 C C . LEU A 1 95 ? -6.839 -4.225 11.295 1.00 97.00 95 LEU A C 1
ATOM 696 O O . LEU A 1 95 ? -6.314 -5.312 11.533 1.00 97.00 95 LEU A O 1
ATOM 700 N N . ALA A 1 96 ? -7.133 -3.821 10.063 1.00 97.81 96 ALA A N 1
ATOM 701 C CA . ALA A 1 96 ? -6.727 -4.527 8.857 1.00 97.81 96 ALA A CA 1
ATOM 702 C C . ALA A 1 96 ? -6.073 -3.547 7.881 1.00 97.81 96 ALA A C 1
ATOM 704 O O . ALA A 1 96 ? -6.630 -2.485 7.605 1.00 97.81 96 ALA A O 1
ATOM 705 N N . ARG A 1 97 ? -4.911 -3.907 7.331 1.00 96.50 97 ARG A N 1
ATOM 706 C CA . ARG A 1 97 ? -4.219 -3.110 6.312 1.00 96.50 97 ARG A CA 1
ATOM 707 C C . ARG A 1 97 ? -3.907 -3.944 5.085 1.00 96.50 97 ARG A C 1
ATOM 709 O O . ARG A 1 97 ? -3.319 -5.019 5.197 1.00 96.50 97 ARG A O 1
ATOM 716 N N . GLY A 1 98 ? -4.259 -3.412 3.919 1.00 96.62 98 GLY A N 1
ATOM 717 C CA . GLY A 1 98 ? -3.964 -4.009 2.625 1.00 96.62 98 GLY A CA 1
ATOM 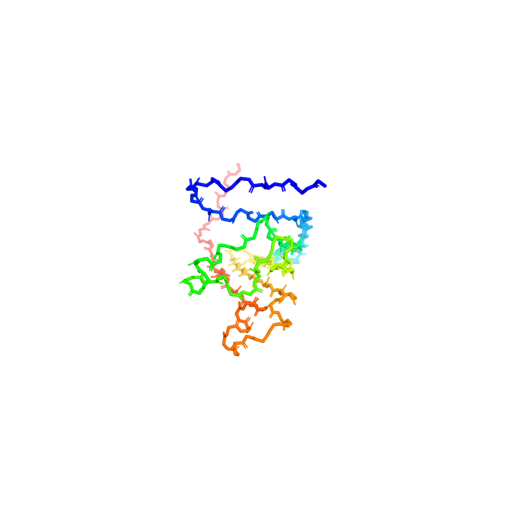718 C C . GLY A 1 98 ? -3.282 -3.032 1.675 1.00 96.62 98 GLY A C 1
ATOM 719 O O . GLY A 1 98 ? -3.541 -1.831 1.710 1.00 96.62 98 GLY A O 1
ATOM 720 N N . ASN A 1 99 ? -2.436 -3.568 0.803 1.00 95.12 99 ASN A N 1
ATOM 721 C CA . ASN A 1 99 ? -1.768 -2.850 -0.272 1.00 95.12 99 ASN A CA 1
ATOM 722 C C . ASN A 1 99 ? -2.119 -3.489 -1.613 1.00 95.12 99 ASN A C 1
ATOM 724 O O . ASN A 1 99 ? -2.263 -4.707 -1.712 1.00 95.12 99 ASN A O 1
ATOM 728 N N . TYR A 1 100 ? -2.218 -2.673 -2.651 1.00 92.94 100 TYR A N 1
ATOM 729 C CA . TYR A 1 100 ? -2.477 -3.121 -4.011 1.00 92.94 100 TYR A CA 1
ATOM 730 C C . TYR A 1 100 ? -1.724 -2.257 -5.011 1.00 92.94 100 TYR A C 1
ATOM 732 O O . TYR A 1 100 ? -1.456 -1.080 -4.768 1.00 92.94 100 TYR A O 1
ATOM 740 N N . PHE A 1 101 ? -1.376 -2.823 -6.159 1.00 92.88 101 PHE A N 1
ATOM 741 C CA . PHE A 1 101 ? -0.842 -2.034 -7.263 1.00 92.88 101 PHE A CA 1
ATOM 742 C C . PHE A 1 101 ? -1.232 -2.605 -8.616 1.00 92.88 101 PHE A C 1
ATOM 744 O O . PHE A 1 101 ? -1.548 -3.784 -8.733 1.00 92.88 101 PHE A O 1
ATOM 751 N N . TYR A 1 102 ? -1.165 -1.754 -9.634 1.00 89.69 102 TYR A N 1
ATOM 752 C CA . TYR A 1 102 ? -1.293 -2.109 -11.038 1.00 89.69 102 TYR A CA 1
ATOM 753 C C . TYR A 1 102 ? -0.281 -1.301 -11.857 1.00 89.69 102 TYR A C 1
ATOM 755 O O . TYR A 1 102 ? -0.248 -0.077 -11.735 1.00 89.69 102 TYR A O 1
ATOM 763 N N . ASP A 1 103 ? 0.542 -1.964 -12.671 1.00 86.62 103 ASP A N 1
ATOM 764 C CA . ASP A 1 103 ? 1.536 -1.341 -13.552 1.00 86.62 103 ASP A CA 1
ATOM 765 C C . ASP A 1 103 ? 1.258 -1.660 -15.024 1.00 86.62 103 ASP A C 1
ATOM 767 O O . ASP A 1 103 ? 1.405 -2.793 -15.486 1.00 86.62 103 ASP A O 1
ATOM 771 N N . HIS A 1 104 ? 0.905 -0.623 -15.779 1.00 83.25 104 HIS A N 1
ATOM 772 C CA . HIS A 1 104 ? 0.509 -0.733 -17.178 1.00 83.25 104 HIS A CA 1
ATOM 773 C C . HIS A 1 104 ? 1.669 -1.115 -18.114 1.00 83.25 104 HIS A C 1
ATOM 775 O O . HIS A 1 104 ? 1.448 -1.671 -19.191 1.00 83.25 104 HIS A O 1
ATOM 781 N N . VAL A 1 105 ? 2.917 -0.816 -17.735 1.00 80.50 105 VAL A N 1
ATOM 782 C CA . VAL A 1 105 ? 4.092 -1.144 -18.557 1.00 80.50 105 VAL A CA 1
ATOM 783 C C . VAL A 1 105 ? 4.422 -2.628 -18.467 1.00 80.50 105 VAL A C 1
ATOM 785 O O . VAL A 1 105 ? 4.859 -3.196 -19.464 1.00 80.50 105 VAL A O 1
ATOM 788 N N . TYR A 1 106 ? 4.223 -3.259 -17.308 1.00 74.94 106 TYR A N 1
ATOM 789 C CA . TYR A 1 106 ? 4.424 -4.703 -17.154 1.00 74.94 106 TYR A CA 1
ATOM 790 C C . TYR A 1 106 ? 3.233 -5.515 -17.669 1.00 74.94 106 TYR A C 1
ATOM 792 O O . TYR A 1 106 ? 3.453 -6.590 -18.215 1.00 74.94 106 TYR A O 1
ATOM 800 N N . ASP A 1 107 ? 2.010 -4.981 -17.589 1.00 76.81 107 ASP A N 1
ATOM 801 C CA . ASP A 1 107 ? 0.801 -5.649 -18.092 1.00 76.81 107 ASP A CA 1
ATOM 802 C C . ASP A 1 107 ? 0.807 -5.863 -19.619 1.00 76.81 107 ASP A C 1
ATOM 804 O O . ASP A 1 107 ? 0.327 -6.875 -20.118 1.00 76.81 107 ASP A O 1
ATOM 808 N N . ASN A 1 108 ? 1.410 -4.938 -20.375 1.00 70.62 108 ASN A N 1
ATOM 809 C CA . ASN A 1 108 ? 1.500 -5.010 -21.840 1.00 70.62 108 ASN A CA 1
ATOM 810 C C . ASN A 1 108 ? 2.743 -5.752 -22.366 1.00 70.62 108 ASN A C 1
ATOM 812 O O . ASN A 1 108 ? 3.033 -5.694 -23.564 1.00 70.62 108 ASN A O 1
ATOM 816 N N . LYS A 1 109 ? 3.528 -6.393 -21.495 1.00 68.75 109 LYS A N 1
ATOM 817 C CA . LYS A 1 109 ? 4.754 -7.095 -21.891 1.00 68.75 109 LYS A CA 1
ATOM 818 C C . LYS A 1 109 ? 4.555 -8.600 -21.838 1.00 68.75 109 LYS A C 1
ATOM 820 O O . LYS A 1 109 ? 3.891 -9.108 -20.950 1.00 68.75 109 LYS A O 1
ATOM 825 N N . ASP A 1 110 ? 5.179 -9.295 -22.783 1.00 60.50 110 ASP A N 1
ATOM 826 C CA . ASP A 1 11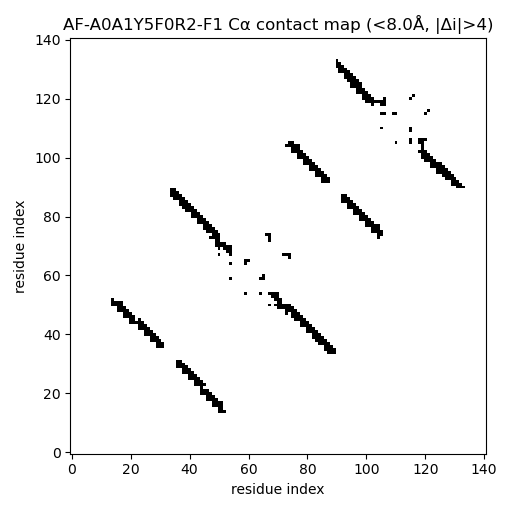0 ? 5.158 -10.755 -22.873 1.00 60.50 110 ASP A CA 1
ATOM 827 C C . ASP A 1 110 ? 6.077 -11.338 -21.783 1.00 60.50 110 ASP A C 1
ATOM 829 O O . ASP A 1 110 ? 7.290 -11.504 -21.961 1.00 60.50 110 ASP A O 1
ATOM 833 N N . LEU A 1 111 ? 5.522 -11.497 -20.582 1.00 62.91 111 LEU A N 1
ATOM 834 C CA . LEU A 1 111 ? 6.182 -12.073 -19.416 1.00 62.91 111 LEU A CA 1
ATOM 835 C C . LEU A 1 111 ? 5.713 -13.521 -19.255 1.00 62.91 111 LEU A C 1
ATOM 837 O O . LEU A 1 111 ? 4.591 -13.864 -19.603 1.00 62.91 111 LEU A O 1
ATOM 841 N N . ALA A 1 112 ? 6.554 -14.388 -18.685 1.00 62.16 112 ALA A N 1
ATOM 842 C CA . ALA A 1 112 ? 6.088 -15.714 -18.279 1.00 62.16 112 ALA A CA 1
ATOM 843 C C . ALA A 1 112 ? 4.918 -15.566 -17.286 1.00 62.16 112 ALA A C 1
ATOM 845 O O . ALA A 1 112 ? 5.032 -14.760 -16.361 1.00 62.16 112 ALA A O 1
ATOM 846 N N . ASP A 1 113 ? 3.850 -16.360 -17.427 1.00 59.00 113 ASP A N 1
ATOM 847 C CA . ASP A 1 113 ? 2.581 -16.210 -16.683 1.00 59.00 113 ASP A CA 1
ATOM 848 C C . ASP A 1 113 ? 2.759 -15.981 -15.166 1.00 59.00 113 ASP A C 1
ATOM 850 O O . ASP A 1 113 ? 2.096 -15.140 -14.566 1.00 59.00 113 ASP A O 1
ATOM 854 N N . GLN A 1 114 ? 3.719 -16.667 -14.530 1.00 57.22 114 GLN A N 1
ATOM 855 C CA . GLN A 1 114 ? 3.997 -16.533 -13.088 1.00 57.22 114 GLN A CA 1
ATOM 856 C C . GLN A 1 114 ? 4.670 -15.207 -12.680 1.00 57.22 114 GLN A C 1
ATOM 858 O O . GLN A 1 114 ? 4.611 -14.815 -11.513 1.00 57.22 114 GLN A O 1
ATOM 863 N N . ALA A 1 115 ? 5.356 -14.544 -13.611 1.00 60.50 115 ALA A N 1
ATOM 864 C CA . ALA A 1 115 ? 5.965 -13.232 -13.419 1.00 60.50 115 ALA A CA 1
ATOM 865 C C . ALA A 1 115 ? 5.014 -12.102 -13.826 1.00 60.50 115 ALA A C 1
ATOM 867 O O . ALA A 1 115 ? 5.123 -11.008 -13.277 1.00 60.50 115 ALA A O 1
ATOM 868 N N . HIS A 1 116 ? 4.083 -12.369 -14.747 1.00 62.47 116 HIS A N 1
ATOM 869 C CA . HIS A 1 116 ? 3.111 -11.387 -15.218 1.00 62.47 116 HIS A CA 1
ATOM 870 C C . HIS A 1 116 ? 2.209 -10.915 -14.083 1.00 62.47 116 HIS A C 1
ATOM 872 O O . HIS A 1 116 ? 2.189 -9.723 -13.801 1.00 62.47 116 HIS A O 1
ATOM 878 N N . ASP A 1 117 ? 1.571 -11.831 -13.349 1.00 64.50 117 ASP A N 1
ATOM 879 C CA . ASP A 1 117 ? 0.701 -11.451 -12.228 1.00 64.50 117 ASP A CA 1
ATOM 880 C C . ASP A 1 117 ? 1.485 -10.677 -11.158 1.00 64.50 117 ASP A C 1
ATOM 882 O O . ASP A 1 117 ? 1.121 -9.562 -10.808 1.00 64.50 117 ASP A O 1
ATOM 886 N N . LYS A 1 118 ? 2.649 -11.174 -10.723 1.00 67.50 118 LYS A N 1
ATOM 887 C CA . LYS A 1 118 ? 3.431 -10.511 -9.662 1.00 67.50 118 LYS A CA 1
ATOM 888 C C . LYS A 1 118 ? 4.005 -9.144 -10.036 1.00 67.50 118 LYS A C 1
ATOM 890 O O . LYS A 1 118 ? 4.310 -8.370 -9.134 1.00 67.50 118 LYS A O 1
ATOM 895 N N . LEU A 1 119 ? 4.243 -8.870 -11.318 1.00 73.75 119 LEU A N 1
ATOM 896 C CA . LEU A 1 119 ? 4.864 -7.618 -11.772 1.00 73.75 119 LEU A CA 1
ATOM 897 C C . LEU A 1 119 ? 3.842 -6.623 -12.326 1.00 73.75 119 LEU A C 1
ATOM 899 O O . LEU A 1 119 ? 4.070 -5.419 -12.225 1.00 73.75 119 LEU A O 1
ATOM 903 N N . ALA A 1 120 ? 2.727 -7.105 -12.877 1.00 82.44 120 ALA A N 1
ATOM 904 C CA . ALA A 1 120 ? 1.659 -6.264 -13.402 1.00 82.44 120 ALA A CA 1
ATOM 905 C C . ALA A 1 120 ? 0.635 -5.888 -12.327 1.00 82.44 120 ALA A C 1
ATOM 907 O O . ALA A 1 120 ? 0.185 -4.743 -12.320 1.00 82.44 120 ALA A O 1
ATOM 908 N N . ARG A 1 121 ? 0.255 -6.801 -11.416 1.00 85.25 121 ARG A N 1
ATOM 909 C CA . ARG A 1 121 ? -0.774 -6.529 -10.399 1.00 85.25 121 ARG A CA 1
ATOM 910 C C . ARG A 1 121 ? -0.729 -7.474 -9.202 1.00 85.25 121 ARG A C 1
ATOM 912 O O . ARG A 1 121 ? -0.950 -8.669 -9.345 1.00 85.25 121 ARG A O 1
ATOM 919 N N . ASP A 1 122 ? -0.655 -6.916 -8.001 1.00 89.88 122 ASP A N 1
ATOM 920 C CA . ASP A 1 122 ? -0.708 -7.696 -6.760 1.00 89.88 122 ASP A CA 1
ATOM 921 C C . ASP A 1 122 ? -1.665 -7.083 -5.732 1.00 89.88 122 ASP A C 1
ATOM 923 O O . ASP A 1 122 ? -1.954 -5.881 -5.760 1.00 89.88 122 ASP A O 1
ATOM 927 N N . PHE A 1 123 ? -2.122 -7.927 -4.807 1.00 92.00 123 PHE A N 1
ATOM 928 C CA . PHE A 1 123 ? -2.820 -7.532 -3.590 1.00 92.00 123 PHE A CA 1
ATOM 929 C C . PHE A 1 123 ? -2.207 -8.267 -2.398 1.00 92.00 123 PHE A C 1
ATOM 931 O O . PHE A 1 123 ? -2.087 -9.491 -2.407 1.00 92.00 123 PHE A O 1
ATOM 938 N N . SER A 1 124 ? -1.898 -7.526 -1.337 1.00 94.19 124 SER A N 1
ATOM 939 C CA . SER A 1 124 ? -1.306 -8.072 -0.120 1.00 94.19 124 SER A CA 1
ATOM 940 C C . SER A 1 124 ? -2.001 -7.529 1.122 1.00 94.19 124 SER A C 1
ATOM 942 O O . SER A 1 124 ? -2.134 -6.316 1.282 1.00 94.19 124 SER A O 1
ATOM 944 N N . LEU A 1 125 ? -2.413 -8.426 2.020 1.00 95.25 125 LEU A N 1
ATOM 945 C CA . LEU A 1 125 ? -2.839 -8.080 3.375 1.00 95.25 125 LEU A CA 1
ATOM 946 C C . LEU A 1 125 ? -1.595 -8.048 4.268 1.00 95.25 125 LEU A C 1
ATOM 948 O O . LEU A 1 125 ? -0.978 -9.087 4.498 1.00 95.25 125 LEU A O 1
ATOM 952 N N . THR A 1 126 ? -1.212 -6.865 4.742 1.00 95.56 126 THR A N 1
ATOM 953 C CA . THR A 1 126 ? 0.032 -6.682 5.504 1.00 95.56 126 THR A CA 1
ATOM 954 C C . THR A 1 126 ? -0.172 -6.777 7.000 1.00 95.56 126 THR A C 1
ATOM 956 O O . THR A 1 126 ? 0.663 -7.361 7.680 1.00 95.56 126 THR A O 1
ATOM 959 N N . ASP A 1 127 ? -1.284 -6.242 7.501 1.00 94.75 127 ASP A N 1
ATOM 960 C CA . ASP A 1 127 ? -1.588 -6.236 8.927 1.00 94.75 127 ASP A CA 1
ATOM 961 C C . ASP A 1 127 ? -3.011 -6.753 9.147 1.00 94.75 127 ASP A C 1
ATOM 963 O O . ASP A 1 127 ? -3.948 -6.339 8.460 1.00 94.75 127 ASP A O 1
ATOM 967 N N . LEU A 1 128 ? -3.176 -7.645 10.121 1.00 96.88 128 LEU A N 1
ATOM 968 C CA . LEU A 1 128 ? -4.475 -8.040 10.653 1.00 96.88 128 LEU A CA 1
ATOM 969 C C . LEU A 1 128 ? -4.328 -8.241 12.158 1.00 96.88 128 LEU A C 1
ATOM 971 O O . LEU A 1 128 ? -3.580 -9.109 12.608 1.00 96.88 128 LEU A O 1
ATOM 975 N N . MET A 1 129 ? -5.017 -7.413 12.931 1.00 96.19 129 MET A N 1
ATOM 976 C CA . MET A 1 129 ? -4.883 -7.360 14.381 1.00 96.19 129 MET A CA 1
ATOM 977 C C . MET A 1 129 ? -6.256 -7.278 15.034 1.00 96.19 129 MET A C 1
ATOM 979 O O . MET A 1 129 ? -7.137 -6.574 14.547 1.00 96.19 129 MET A O 1
ATOM 983 N N . VAL A 1 130 ? -6.400 -7.955 16.170 1.00 96.31 130 VAL A N 1
ATOM 984 C CA . VAL A 1 130 ? -7.519 -7.800 17.106 1.00 96.31 130 VAL A CA 1
ATOM 985 C C . VAL A 1 130 ? -6.943 -7.576 18.499 1.00 96.31 130 VAL A C 1
ATOM 987 O O . VAL A 1 130 ? -5.962 -8.220 18.873 1.00 96.31 130 VAL A O 1
ATOM 990 N N . TYR A 1 131 ? -7.515 -6.647 19.254 1.00 94.06 131 TYR A N 1
ATOM 991 C CA . TYR A 1 131 ? -7.062 -6.302 20.598 1.00 94.06 131 TYR A CA 1
ATOM 992 C C . TYR A 1 131 ? -8.247 -6.019 21.521 1.00 94.06 131 TYR A C 1
ATOM 994 O O . TYR A 1 131 ? -9.357 -5.745 21.065 1.00 94.06 131 TYR A O 1
ATOM 1002 N N . GLY A 1 132 ? -8.002 -6.122 22.825 1.00 93.88 132 GLY A N 1
ATOM 1003 C CA . GLY A 1 132 ? -8.975 -5.825 23.867 1.00 93.88 132 GLY A CA 1
ATOM 1004 C C . GLY A 1 132 ? -8.280 -5.261 25.099 1.00 93.88 132 GLY A C 1
ATOM 1005 O O . GLY A 1 132 ? -7.187 -5.713 25.453 1.00 93.88 132 GLY A O 1
ATOM 1006 N N . TYR A 1 133 ? -8.897 -4.273 25.733 1.00 87.69 133 TYR A N 1
ATOM 1007 C CA . TYR A 1 133 ? -8.441 -3.703 26.992 1.00 87.69 133 TYR A CA 1
ATOM 1008 C C . TYR A 1 133 ? -9.173 -4.385 28.149 1.00 87.69 133 TYR A C 1
ATOM 1010 O O . TYR A 1 133 ? -10.388 -4.547 28.121 1.00 87.69 133 TYR A O 1
ATOM 1018 N N . PHE A 1 134 ? -8.422 -4.819 29.163 1.00 83.62 134 PHE A N 1
ATOM 1019 C CA . PHE A 1 134 ? -8.971 -5.500 30.335 1.00 83.62 134 PHE A CA 1
ATOM 1020 C C . PHE A 1 134 ? -8.510 -4.775 31.598 1.00 83.62 134 PHE A C 1
ATOM 1022 O O . PHE A 1 134 ? -7.313 -4.717 31.880 1.00 83.62 134 PHE A O 1
ATOM 1029 N N . GLY A 1 135 ? -9.462 -4.224 32.344 1.00 74.62 135 GLY A N 1
ATOM 1030 C CA . GLY A 1 135 ? -9.227 -3.488 33.583 1.00 74.62 135 GLY A CA 1
ATOM 1031 C C . GLY A 1 135 ? -10.374 -2.523 33.866 1.00 74.62 135 GLY A C 1
ATOM 1032 O O . GLY A 1 135 ? -11.089 -2.131 32.946 1.00 74.62 135 GLY A O 1
ATOM 1033 N N . ASP A 1 136 ? -10.554 -2.159 35.134 1.00 69.81 136 ASP A N 1
ATOM 1034 C CA . ASP A 1 136 ? -11.530 -1.139 35.510 1.00 69.81 136 ASP A CA 1
ATOM 1035 C C . ASP A 1 136 ? -11.097 0.218 34.936 1.00 69.81 136 ASP A C 1
ATOM 1037 O O . ASP A 1 136 ? -9.926 0.604 35.012 1.00 69.81 136 ASP A O 1
ATOM 1041 N N . ASN A 1 137 ? -12.047 0.938 34.336 1.00 60.47 137 ASN A N 1
ATOM 1042 C CA . ASN A 1 137 ? -11.848 2.252 33.720 1.00 60.47 137 ASN A CA 1
ATOM 1043 C C . ASN A 1 137 ? -11.761 3.357 34.791 1.00 60.47 137 ASN A C 1
ATOM 1045 O O . ASN A 1 137 ? -12.424 4.392 34.708 1.00 60.47 137 ASN A O 1
ATOM 1049 N N . ASP A 1 138 ? -10.932 3.143 35.810 1.00 58.66 138 ASP A N 1
ATOM 1050 C CA . ASP A 1 138 ? -10.707 4.079 36.908 1.00 58.66 138 ASP A CA 1
ATOM 1051 C C . ASP A 1 138 ? -9.734 5.180 36.458 1.00 58.66 138 ASP A C 1
ATOM 1053 O O . ASP A 1 138 ? -8.646 5.371 37.004 1.00 58.66 138 ASP A O 1
ATOM 1057 N N . GLN A 1 139 ? -10.126 5.942 35.433 1.00 59.66 139 GLN A N 1
ATOM 1058 C CA . GLN A 1 139 ? -9.585 7.282 35.236 1.00 59.66 139 GLN A CA 1
ATOM 1059 C C . GLN A 1 139 ? -10.161 8.171 36.340 1.00 59.66 139 GLN A C 1
ATOM 1061 O O . GLN A 1 139 ? -11.205 8.802 36.188 1.00 59.66 139 GLN A O 1
ATOM 1066 N N . VAL A 1 140 ? -9.484 8.175 37.488 1.00 51.56 140 VAL A N 1
ATOM 1067 C CA . VAL A 1 140 ? -9.644 9.202 38.520 1.00 51.56 140 VAL A CA 1
ATOM 1068 C C . VAL A 1 140 ? -9.352 10.565 37.887 1.00 51.56 140 VAL A C 1
ATOM 1070 O O . VAL A 1 140 ? -8.204 10.881 37.580 1.00 51.56 140 VAL A O 1
ATOM 1073 N N . ASN A 1 141 ? -10.422 11.322 37.645 1.00 49.28 141 ASN A N 1
ATOM 1074 C CA . ASN A 1 141 ? -10.395 12.750 37.326 1.00 49.28 141 ASN A CA 1
ATOM 1075 C C . ASN A 1 141 ? -9.971 13.571 38.549 1.00 49.28 141 ASN A C 1
ATOM 1077 O O . ASN A 1 141 ? -10.509 13.289 39.646 1.00 49.28 141 ASN A O 1
#

Radius of gyration: 23.99 Å; Cα contacts (8 Å, |Δi|>4): 259; chains: 1; bounding box: 60×35×78 Å

Mean predicted aligned error: 12.66 Å